Protein AF-R7TAM3-F1 (afdb_monomer_lite)

Secondary structure (DSSP, 8-state):
-TTT-S---SSSEEEETTEEEETTT-B-TTT--B-SS--EEETTEEE-HHHHH-

Sequence (54 aa):
CIGCGSEISDRFFMTVLDQAWHTHCVQCADCGEKLIDSCYTREKKLYCKSDFFK

Structure (mmCIF, N/CA/C/O backbone):
data_AF-R7TAM3-F1
#
_entry.id   AF-R7TAM3-F1
#
loop_
_atom_site.group_PDB
_atom_site.id
_atom_site.type_symbol
_atom_site.label_atom_id
_atom_site.label_alt_id
_atom_site.label_comp_id
_atom_site.label_asym_id
_atom_site.lab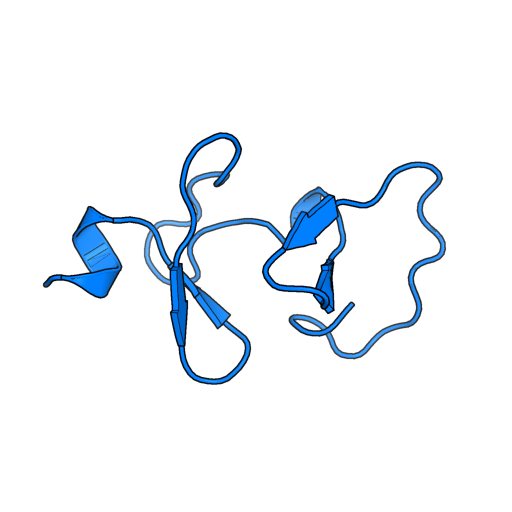el_entity_id
_atom_site.label_seq_id
_atom_site.pdbx_PDB_ins_code
_atom_site.Cartn_x
_atom_site.Cartn_y
_atom_site.Cartn_z
_atom_site.occupancy
_atom_site.B_iso_or_equiv
_atom_site.auth_seq_id
_atom_site.auth_comp_id
_atom_site.auth_asym_id
_atom_site.auth_atom_id
_atom_site.pdbx_PDB_model_num
ATOM 1 N N . 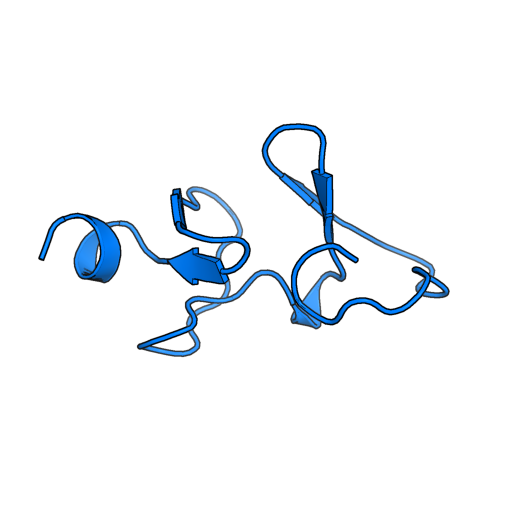CYS A 1 1 ? 6.459 -7.819 -7.434 1.00 88.50 1 CYS A N 1
ATOM 2 C CA . CYS A 1 1 ? 5.367 -7.150 -6.701 1.00 88.50 1 CYS A CA 1
ATOM 3 C C . CYS A 1 1 ? 4.751 -8.127 -5.712 1.00 88.50 1 CYS A C 1
ATOM 5 O O . CYS A 1 1 ? 4.149 -9.106 -6.140 1.00 88.50 1 CYS A O 1
ATOM 7 N N . ILE A 1 2 ? 4.882 -7.877 -4.407 1.00 87.06 2 ILE A N 1
ATOM 8 C CA . ILE A 1 2 ? 4.411 -8.820 -3.374 1.00 87.06 2 ILE A CA 1
ATOM 9 C C . ILE A 1 2 ? 2.897 -9.077 -3.437 1.00 87.06 2 ILE A C 1
ATOM 11 O O . ILE A 1 2 ? 2.478 -10.208 -3.208 1.00 87.06 2 ILE A O 1
ATOM 15 N N . GLY A 1 3 ? 2.093 -8.080 -3.823 1.00 85.38 3 GLY A N 1
ATOM 16 C CA . GLY A 1 3 ? 0.637 -8.236 -3.922 1.00 85.38 3 GLY A CA 1
ATOM 17 C C . GLY A 1 3 ? 0.149 -9.155 -5.045 1.00 85.38 3 GLY A C 1
ATOM 18 O O . GLY A 1 3 ? -0.753 -9.953 -4.827 1.00 85.38 3 GLY A O 1
ATOM 19 N N . CYS A 1 4 ? 0.728 -9.059 -6.248 1.00 87.31 4 CYS A N 1
ATOM 20 C CA . CYS A 1 4 ? 0.296 -9.851 -7.408 1.00 87.31 4 CYS A CA 1
ATOM 21 C C . CYS A 1 4 ? 1.201 -11.053 -7.719 1.00 87.31 4 CYS A C 1
ATOM 23 O O . CYS A 1 4 ? 0.844 -11.878 -8.551 1.00 87.31 4 CYS A O 1
ATOM 25 N N . GLY A 1 5 ? 2.373 -11.159 -7.085 1.00 87.75 5 GLY A N 1
ATOM 26 C CA . GLY A 1 5 ? 3.328 -12.250 -7.304 1.00 87.75 5 GLY A CA 1
ATOM 27 C C . GLY A 1 5 ? 4.137 -12.161 -8.605 1.00 87.75 5 GLY A C 1
ATOM 28 O O . GLY A 1 5 ? 5.009 -12.993 -8.822 1.00 87.75 5 GLY A O 1
ATOM 29 N N . SER A 1 6 ? 3.892 -11.161 -9.456 1.00 90.44 6 SER A N 1
ATOM 30 C CA . SER A 1 6 ? 4.626 -10.959 -10.714 1.00 90.44 6 SER A CA 1
ATOM 31 C C . SER A 1 6 ? 5.845 -10.052 -10.544 1.00 90.44 6 SER A C 1
ATOM 33 O O . SER A 1 6 ? 5.868 -9.190 -9.659 1.00 90.44 6 SER A O 1
ATOM 35 N N . GLU A 1 7 ? 6.837 -10.223 -11.419 1.00 91.12 7 GLU A N 1
ATOM 36 C CA . GLU A 1 7 ? 7.988 -9.323 -11.559 1.00 91.12 7 GLU A CA 1
ATOM 37 C C . GLU A 1 7 ? 7.524 -7.894 -11.872 1.00 91.12 7 GLU A C 1
ATOM 39 O O . GLU A 1 7 ? 6.511 -7.693 -12.547 1.00 91.12 7 GLU A O 1
ATOM 44 N N . ILE A 1 8 ? 8.253 -6.900 -11.367 1.00 90.75 8 ILE A N 1
ATOM 45 C CA . ILE A 1 8 ? 7.949 -5.496 -11.651 1.00 90.75 8 ILE A CA 1
ATOM 46 C C . ILE A 1 8 ? 8.641 -5.093 -12.947 1.00 90.75 8 ILE A C 1
ATOM 48 O O . ILE A 1 8 ? 9.841 -4.848 -12.965 1.00 90.75 8 ILE A O 1
ATOM 52 N N . SER A 1 9 ? 7.869 -5.012 -14.029 1.00 90.69 9 SER A N 1
ATOM 53 C CA . SER A 1 9 ? 8.336 -4.490 -15.324 1.00 90.69 9 SER A CA 1
ATOM 54 C C . SER A 1 9 ? 7.932 -3.032 -15.564 1.00 90.69 9 SER A C 1
ATOM 56 O O . SER A 1 9 ? 8.234 -2.476 -16.619 1.00 90.69 9 SER A O 1
ATOM 58 N N . ASP A 1 10 ? 7.221 -2.419 -14.614 1.00 87.00 10 ASP A N 1
ATOM 59 C CA . ASP A 1 10 ? 6.770 -1.034 -14.724 1.00 87.00 10 ASP A CA 1
ATOM 60 C C . ASP A 1 10 ? 7.948 -0.059 -14.603 1.00 87.00 10 ASP A C 1
ATOM 62 O O . ASP A 1 10 ? 8.888 -0.282 -13.837 1.00 87.00 10 ASP A O 1
ATOM 66 N N . ARG A 1 11 ? 7.876 1.053 -15.341 1.00 90.31 11 ARG A N 1
ATOM 67 C CA . ARG A 1 11 ? 8.883 2.118 -15.270 1.00 90.31 11 ARG A CA 1
ATOM 68 C C . ARG A 1 11 ? 8.938 2.735 -13.873 1.00 90.31 11 ARG A C 1
ATOM 70 O O . ARG A 1 11 ? 10.002 3.200 -13.465 1.00 90.31 11 ARG A O 1
ATOM 77 N N . PHE A 1 12 ? 7.809 2.752 -13.167 1.00 88.44 12 PHE A N 1
ATOM 78 C CA . PHE A 1 12 ? 7.711 3.260 -11.808 1.00 88.44 12 PHE A CA 1
ATOM 79 C C . PHE A 1 12 ? 7.062 2.227 -10.893 1.00 88.44 12 PHE A C 1
ATOM 81 O O . PHE A 1 12 ? 6.010 1.659 -11.183 1.00 88.44 12 PHE A O 1
ATOM 88 N N . PHE A 1 13 ? 7.674 2.025 -9.733 1.00 90.50 13 PHE A N 1
ATOM 89 C CA . PHE A 1 13 ? 7.150 1.161 -8.690 1.00 90.50 13 PHE A CA 1
ATOM 90 C C . PHE A 1 13 ? 7.278 1.832 -7.332 1.00 90.50 13 PHE A C 1
ATOM 92 O O . PHE A 1 13 ? 8.040 2.779 -7.149 1.00 90.50 13 PHE A O 1
ATOM 99 N N . MET A 1 14 ? 6.483 1.343 -6.393 1.00 89.12 14 MET A N 1
ATOM 100 C CA . MET A 1 14 ? 6.428 1.838 -5.028 1.00 89.12 14 MET A CA 1
ATOM 101 C C . MET A 1 14 ? 7.100 0.822 -4.118 1.00 89.12 14 MET A C 1
ATOM 103 O O . MET A 1 14 ? 6.866 -0.383 -4.242 1.00 89.12 14 MET A O 1
ATOM 107 N N . THR A 1 15 ? 7.902 1.304 -3.180 1.00 88.81 15 THR A N 1
ATOM 108 C CA . THR A 1 15 ? 8.493 0.460 -2.144 1.00 88.81 15 THR A CA 1
ATOM 109 C C . THR A 1 15 ? 7.726 0.698 -0.853 1.00 88.81 15 THR A C 1
ATOM 111 O O . THR A 1 15 ? 7.737 1.802 -0.314 1.00 88.81 15 THR A O 1
ATOM 114 N N . VAL A 1 16 ? 7.027 -0.325 -0.371 1.00 86.88 16 VAL A N 1
ATOM 115 C CA . VAL A 1 16 ? 6.211 -0.277 0.845 1.00 86.88 16 VAL A CA 1
ATOM 116 C C . VAL A 1 16 ? 6.753 -1.314 1.812 1.00 86.88 16 VAL A C 1
ATOM 118 O O . VAL A 1 16 ? 6.739 -2.499 1.492 1.00 86.88 16 VAL A O 1
ATOM 121 N N . LEU A 1 17 ? 7.204 -0.880 2.994 1.00 84.50 17 LEU A N 1
ATOM 122 C CA . LEU A 1 17 ? 7.744 -1.761 4.044 1.00 84.50 17 LEU A CA 1
ATOM 123 C C . LEU A 1 17 ? 8.836 -2.709 3.519 1.00 84.50 17 LEU A C 1
ATOM 125 O O . LEU A 1 17 ? 8.774 -3.916 3.732 1.00 84.50 17 LEU A O 1
ATOM 129 N N . ASP A 1 18 ? 9.802 -2.15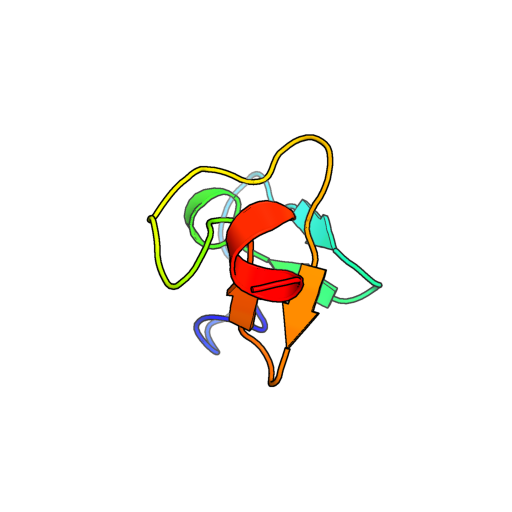0 2.783 1.00 86.69 18 ASP A N 1
ATOM 130 C CA . ASP A 1 18 ? 10.911 -2.881 2.140 1.00 86.69 18 ASP A CA 1
ATOM 131 C C . ASP A 1 18 ? 10.486 -3.866 1.030 1.00 86.69 18 ASP A C 1
ATOM 133 O O . ASP A 1 18 ? 11.297 -4.554 0.420 1.00 86.69 18 ASP A O 1
ATOM 137 N N . GLN A 1 19 ? 9.196 -3.912 0.704 1.00 88.94 19 GLN A N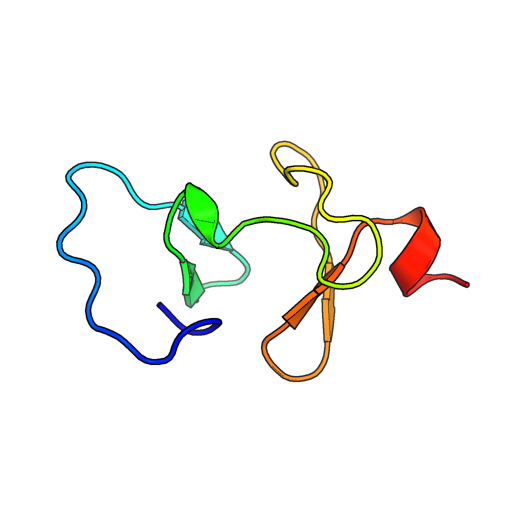 1
ATOM 138 C CA . GLN A 1 19 ? 8.660 -4.735 -0.369 1.00 88.94 19 GLN A CA 1
ATOM 139 C C . GLN A 1 19 ? 8.375 -3.880 -1.596 1.00 88.94 19 GLN A C 1
ATOM 141 O O . GLN A 1 19 ? 7.859 -2.770 -1.489 1.00 88.94 19 GLN A O 1
ATOM 146 N N . ALA A 1 20 ? 8.664 -4.405 -2.783 1.00 90.62 20 ALA A N 1
ATOM 147 C CA . ALA A 1 20 ? 8.368 -3.713 -4.028 1.00 90.62 20 ALA A CA 1
ATOM 148 C C . ALA A 1 20 ? 6.943 -4.037 -4.512 1.00 90.62 20 ALA A C 1
ATOM 150 O O . ALA A 1 20 ? 6.531 -5.206 -4.567 1.00 90.62 20 ALA A O 1
ATOM 151 N N . TRP A 1 21 ? 6.204 -3.003 -4.908 1.00 91.25 21 TRP A N 1
ATOM 152 C CA . TRP A 1 21 ? 4.816 -3.058 -5.359 1.00 91.25 21 TRP A CA 1
ATOM 153 C C . TRP A 1 21 ? 4.630 -2.256 -6.640 1.00 91.25 21 TRP A C 1
ATOM 155 O O . TRP A 1 21 ? 5.213 -1.189 -6.814 1.00 91.25 21 TRP A O 1
ATOM 165 N N . HIS A 1 22 ? 3.767 -2.734 -7.532 1.00 91.69 22 HIS A N 1
ATOM 166 C CA . HIS A 1 22 ? 3.323 -1.901 -8.646 1.00 91.69 22 HIS A CA 1
ATOM 167 C C . HIS A 1 22 ? 2.544 -0.701 -8.125 1.00 91.69 22 HIS A C 1
ATOM 169 O O . HIS A 1 22 ? 1.743 -0.848 -7.204 1.00 91.69 22 HIS A O 1
ATOM 175 N N . THR A 1 23 ? 2.680 0.445 -8.786 1.00 89.06 23 THR A N 1
ATOM 176 C CA . THR A 1 23 ? 1.872 1.649 -8.524 1.00 89.06 23 THR A CA 1
ATOM 177 C C . THR A 1 23 ? 0.370 1.350 -8.518 1.00 89.06 23 THR A C 1
ATOM 179 O O . THR A 1 23 ? -0.357 1.862 -7.673 1.00 89.06 23 THR A O 1
ATOM 182 N N . HIS A 1 24 ? -0.094 0.461 -9.402 1.00 87.62 24 HIS A N 1
ATOM 183 C CA . HIS A 1 24 ? -1.489 0.012 -9.447 1.00 87.62 24 HIS A CA 1
ATOM 184 C C . HIS A 1 24 ? -1.843 -1.041 -8.380 1.00 87.62 24 HIS A C 1
ATOM 186 O O . HIS A 1 24 ? -3.009 -1.213 -8.037 1.00 87.62 24 HIS A O 1
ATOM 192 N N . CYS A 1 25 ? -0.864 -1.768 -7.840 1.00 89.50 25 CYS A N 1
ATOM 193 C CA . CYS A 1 25 ? -1.095 -2.714 -6.746 1.00 89.50 25 CYS A CA 1
ATOM 194 C C . CYS A 1 25 ? -1.137 -2.028 -5.375 1.00 89.50 25 CYS A C 1
ATOM 196 O O . CYS A 1 25 ? -1.620 -2.641 -4.427 1.00 89.50 25 CYS A O 1
ATOM 198 N N . VAL A 1 26 ? -0.656 -0.783 -5.258 1.00 90.62 26 VAL A N 1
ATOM 199 C CA . VAL A 1 26 ? -0.728 -0.002 -4.017 1.00 90.62 26 VAL A CA 1
ATOM 200 C C . VAL A 1 26 ? -2.124 0.595 -3.826 1.00 90.62 26 VAL A C 1
ATOM 202 O O . VAL A 1 26 ? -2.357 1.795 -3.967 1.00 90.62 26 VAL A O 1
ATOM 205 N N . GLN A 1 27 ? -3.077 -0.278 -3.518 1.00 92.00 27 GLN A N 1
ATOM 206 C CA . GLN A 1 27 ? -4.462 0.075 -3.232 1.00 92.00 27 GLN A CA 1
ATOM 207 C C . GLN A 1 27 ? -5.026 -0.805 -2.118 1.00 92.00 27 GLN A C 1
ATOM 209 O O . GLN A 1 27 ? -4.548 -1.921 -1.902 1.00 92.00 27 GLN A O 1
ATOM 214 N N . CYS A 1 28 ? -6.034 -0.305 -1.411 1.00 92.06 28 CYS A N 1
ATOM 215 C CA . CYS A 1 28 ? -6.733 -1.082 -0.401 1.00 92.06 28 CYS A CA 1
ATOM 216 C C . CYS A 1 28 ? -7.425 -2.286 -1.048 1.00 92.06 28 CYS A C 1
ATOM 218 O O . CYS A 1 28 ? -8.176 -2.134 -2.007 1.00 92.06 28 CYS A O 1
ATOM 220 N N . ALA A 1 29 ? -7.210 -3.477 -0.501 1.00 89.31 29 ALA A N 1
ATOM 221 C CA . ALA A 1 29 ? -7.845 -4.695 -0.988 1.00 89.31 29 ALA A CA 1
ATOM 222 C C . ALA A 1 29 ? -9.362 -4.752 -0.715 1.00 89.31 29 ALA A C 1
ATOM 224 O O . ALA A 1 29 ? -10.036 -5.567 -1.337 1.00 89.31 29 ALA A O 1
ATOM 225 N N . ASP A 1 30 ? -9.879 -3.928 0.205 1.00 90.38 30 ASP A N 1
ATOM 226 C CA . ASP A 1 30 ? -11.304 -3.884 0.570 1.00 90.38 30 ASP A CA 1
ATOM 227 C C . ASP A 1 30 ? -12.046 -2.770 -0.185 1.00 90.38 30 ASP A C 1
ATOM 229 O O . ASP A 1 30 ? -13.006 -3.032 -0.907 1.00 90.38 30 ASP A O 1
ATOM 233 N N . CYS A 1 31 ? -11.550 -1.530 -0.097 1.00 90.81 31 CYS A N 1
ATOM 234 C CA . CYS A 1 31 ? -12.202 -0.369 -0.709 1.00 90.81 31 CYS A CA 1
ATOM 235 C C . CYS A 1 31 ? -11.651 0.033 -2.090 1.00 90.81 31 CYS A C 1
ATOM 237 O O . CYS A 1 31 ? -12.271 0.840 -2.780 1.00 90.81 31 CYS A O 1
ATOM 239 N N . GLY A 1 32 ? -10.493 -0.492 -2.510 1.00 87.75 32 GLY A N 1
ATOM 240 C CA . GLY A 1 32 ? -9.848 -0.137 -3.784 1.00 87.75 32 GLY A CA 1
ATOM 241 C C . GLY A 1 32 ? -9.192 1.250 -3.815 1.00 87.75 32 GLY A C 1
ATOM 242 O O . GLY A 1 32 ? -8.698 1.679 -4.857 1.00 87.75 32 GLY A O 1
ATOM 243 N N . GLU A 1 33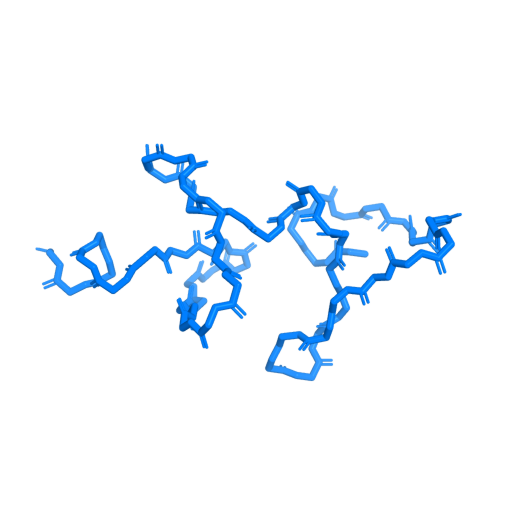 ? -9.168 1.979 -2.696 1.00 88.94 33 GLU A N 1
ATOM 244 C CA . GLU A 1 33 ? -8.562 3.311 -2.640 1.00 88.94 33 GLU A CA 1
ATOM 245 C C . GLU A 1 33 ? -7.036 3.237 -2.788 1.00 88.94 33 GLU A C 1
ATOM 247 O O . GLU A 1 33 ? -6.381 2.378 -2.194 1.00 88.94 33 GLU A O 1
ATOM 252 N N . LYS A 1 34 ? -6.454 4.148 -3.575 1.00 88.69 34 LYS A N 1
ATOM 253 C CA . LYS A 1 34 ? -5.002 4.222 -3.783 1.00 88.69 34 LYS A CA 1
ATOM 254 C C . LYS A 1 34 ? -4.305 4.712 -2.520 1.00 88.69 34 LYS A C 1
ATOM 256 O O . LYS A 1 34 ? -4.582 5.807 -2.039 1.00 88.69 34 LYS A O 1
ATOM 261 N N . LEU A 1 35 ? -3.339 3.941 -2.035 1.00 88.81 35 LEU A N 1
ATOM 262 C CA . LEU A 1 35 ? -2.642 4.255 -0.793 1.00 88.81 35 LEU A CA 1
ATOM 263 C C . LEU A 1 35 ? -1.316 4.952 -1.107 1.00 88.81 35 LEU A C 1
ATOM 265 O O . LEU A 1 35 ? -0.299 4.306 -1.332 1.00 88.81 35 LEU A O 1
ATOM 269 N N . ILE A 1 36 ? -1.340 6.281 -1.182 1.00 79.62 36 ILE A N 1
ATOM 270 C CA . ILE A 1 36 ? -0.165 7.075 -1.586 1.00 79.62 36 ILE A CA 1
ATOM 271 C C . ILE A 1 36 ? 0.629 7.555 -0.367 1.00 79.62 36 ILE A C 1
ATOM 273 O O . ILE A 1 36 ? 1.854 7.536 -0.389 1.00 79.62 36 ILE A O 1
ATOM 277 N N . ASP A 1 37 ? -0.074 7.965 0.689 1.00 79.56 37 ASP A N 1
ATOM 278 C CA . ASP A 1 37 ? 0.524 8.619 1.857 1.00 79.56 37 ASP A CA 1
ATOM 279 C C . ASP A 1 37 ? 0.710 7.656 3.039 1.00 79.56 37 ASP A C 1
ATOM 281 O O . ASP A 1 37 ? 1.785 7.548 3.620 1.00 79.56 37 ASP A O 1
ATOM 285 N N . SER A 1 38 ? -0.336 6.890 3.356 1.00 83.94 38 SER A N 1
ATOM 286 C CA . SER A 1 38 ? -0.360 5.956 4.480 1.00 83.94 38 SER A CA 1
ATOM 287 C C . SER A 1 38 ? -0.986 4.633 4.044 1.00 83.94 38 SER A C 1
ATOM 289 O O . SER A 1 38 ? -2.138 4.594 3.611 1.00 83.94 38 SER A O 1
ATOM 291 N N . CYS A 1 39 ? -0.239 3.537 4.165 1.00 88.06 39 CYS A N 1
ATOM 292 C CA . CYS A 1 39 ? -0.699 2.194 3.823 1.00 88.06 39 CYS A CA 1
ATOM 293 C C . CYS A 1 39 ? -0.345 1.200 4.928 1.00 88.06 39 CYS A C 1
ATOM 295 O O . CYS A 1 39 ? 0.696 1.310 5.576 1.00 88.06 39 CYS A O 1
ATOM 297 N N . TYR A 1 40 ? -1.213 0.213 5.126 1.00 89.69 40 TYR A N 1
ATOM 298 C CA . TYR A 1 40 ? -1.003 -0.866 6.083 1.00 89.69 40 TYR A CA 1
ATOM 299 C C . TYR A 1 40 ? -0.944 -2.189 5.334 1.00 89.69 40 TYR A C 1
ATOM 301 O O . TYR A 1 40 ? -1.719 -2.407 4.406 1.00 89.69 40 TYR A O 1
ATOM 309 N N . THR A 1 41 ? -0.034 -3.082 5.715 1.00 87.06 41 THR A N 1
ATOM 310 C CA . THR A 1 41 ? 0.048 -4.424 5.128 1.00 87.06 41 THR A CA 1
ATOM 311 C C . THR A 1 41 ? -0.503 -5.472 6.087 1.00 87.06 41 THR A C 1
ATOM 313 O O . THR A 1 41 ? -0.185 -5.479 7.275 1.00 87.06 41 THR A O 1
ATOM 316 N N . ARG A 1 42 ? -1.310 -6.398 5.563 1.00 88.44 42 ARG A N 1
ATOM 317 C CA . ARG A 1 42 ? -1.750 -7.610 6.268 1.00 88.44 42 ARG A CA 1
ATOM 318 C C . ARG A 1 42 ? -1.728 -8.776 5.290 1.00 88.44 42 ARG A C 1
ATOM 320 O O . ARG A 1 42 ? -2.313 -8.677 4.220 1.00 88.44 42 ARG A O 1
ATOM 327 N N . GLU A 1 43 ? -1.008 -9.848 5.617 1.00 84.38 43 GLU A N 1
ATOM 328 C CA . GLU A 1 43 ? -0.939 -11.071 4.794 1.00 84.38 43 GLU A CA 1
ATOM 329 C C . GLU A 1 43 ? -0.677 -10.822 3.292 1.00 84.38 43 GLU A C 1
ATOM 331 O O . GLU A 1 43 ? -1.346 -11.382 2.427 1.00 84.38 43 GLU A O 1
ATOM 336 N N . LYS A 1 44 ? 0.307 -9.968 2.963 1.00 82.31 44 LYS A N 1
ATOM 337 C CA . LYS A 1 44 ? 0.665 -9.597 1.572 1.00 82.31 44 LYS A CA 1
ATOM 338 C C . LYS A 1 44 ? -0.430 -8.833 0.812 1.00 82.31 44 LYS A C 1
ATOM 340 O O . LYS A 1 44 ? -0.388 -8.760 -0.414 1.00 82.31 44 LYS A O 1
ATOM 345 N N . LYS A 1 45 ? -1.381 -8.230 1.519 1.00 87.81 45 LYS A N 1
ATOM 346 C CA . LYS A 1 45 ? -2.365 -7.292 0.971 1.00 87.81 45 LYS A CA 1
ATOM 347 C C . LYS A 1 45 ? -2.209 -5.934 1.633 1.00 87.81 45 LYS A C 1
ATOM 349 O O . LYS A 1 45 ? -1.797 -5.845 2.789 1.00 87.81 45 LYS A O 1
ATOM 354 N N . LEU A 1 46 ? -2.523 -4.889 0.880 1.00 90.81 46 LEU A N 1
ATOM 355 C CA . LEU A 1 46 ? -2.507 -3.520 1.365 1.00 90.81 46 LEU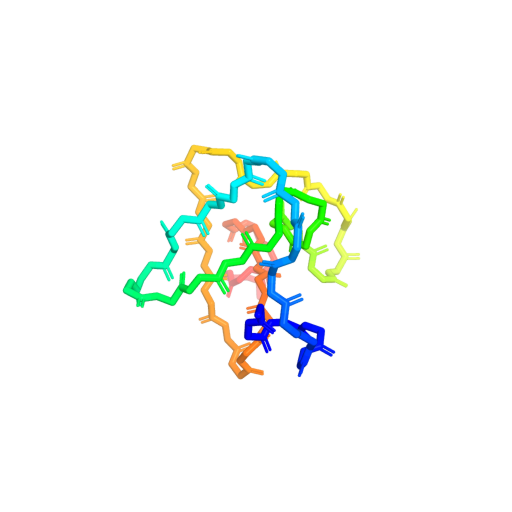 A CA 1
ATOM 356 C C . LEU A 1 46 ? -3.916 -3.095 1.766 1.00 90.81 46 LEU A C 1
ATOM 358 O O . LEU A 1 46 ? -4.895 -3.468 1.124 1.00 90.81 46 LEU A O 1
ATOM 362 N N . TYR A 1 47 ? -3.999 -2.317 2.833 1.00 91.38 47 TYR A N 1
ATOM 363 C CA . TYR A 1 47 ? -5.236 -1.837 3.425 1.00 91.38 47 TYR A CA 1
ATOM 364 C C . TYR A 1 47 ? -5.104 -0.357 3.764 1.00 91.38 47 TYR A C 1
ATOM 366 O O . TYR A 1 47 ? -4.020 0.127 4.117 1.00 91.38 47 TYR A O 1
ATOM 374 N N . CYS A 1 48 ? -6.218 0.364 3.655 1.00 91.75 48 CYS A N 1
ATOM 375 C CA . CYS A 1 48 ? -6.293 1.727 4.153 1.00 91.75 48 CYS A CA 1
ATOM 376 C C . CYS A 1 48 ? -6.330 1.725 5.685 1.00 91.75 48 CYS A C 1
ATOM 378 O O . CYS A 1 48 ? -6.612 0.705 6.315 1.00 91.75 48 CYS A O 1
ATOM 380 N N . LYS A 1 49 ? -6.057 2.885 6.290 1.00 89.88 49 LYS A N 1
ATOM 381 C CA . LYS A 1 49 ? -6.131 3.054 7.746 1.00 89.88 49 LYS A CA 1
ATOM 382 C C . LYS A 1 49 ? -7.477 2.564 8.286 1.00 89.88 49 LYS A C 1
ATOM 384 O O . LYS A 1 49 ? -7.512 1.779 9.222 1.00 89.88 49 LYS A O 1
ATOM 389 N N . SER A 1 50 ? -8.572 2.987 7.664 1.00 89.69 50 SER A N 1
ATOM 390 C CA . SER A 1 50 ? -9.923 2.649 8.105 1.00 89.69 50 SER A CA 1
ATOM 391 C C . SER A 1 50 ? -10.172 1.142 8.094 1.00 89.69 50 SER A C 1
ATOM 393 O O . SER A 1 50 ? -10.543 0.600 9.124 1.00 89.69 50 SER A O 1
ATOM 395 N N . ASP A 1 51 ? -9.908 0.458 6.977 1.00 89.25 51 ASP A N 1
ATOM 396 C CA . ASP A 1 51 ? -10.160 -0.985 6.834 1.00 89.25 51 ASP A CA 1
ATOM 397 C C . ASP A 1 51 ? -9.185 -1.850 7.636 1.00 89.25 51 ASP A C 1
ATOM 399 O O . ASP A 1 51 ? -9.515 -2.970 8.014 1.00 89.25 51 ASP A O 1
ATOM 403 N N . PHE A 1 52 ? -7.980 -1.349 7.913 1.00 89.25 52 PHE A N 1
ATOM 404 C CA . PHE A 1 52 ? -7.012 -2.071 8.732 1.00 89.25 52 PHE A CA 1
ATOM 405 C C . PHE A 1 52 ? -7.365 -2.054 10.227 1.00 89.25 52 PHE A C 1
ATOM 407 O O . PHE A 1 52 ? -7.122 -3.046 10.913 1.00 89.25 52 PHE A O 1
ATOM 414 N N . PHE A 1 53 ? -7.901 -0.934 10.732 1.00 87.62 53 PHE A N 1
ATOM 415 C CA . PHE A 1 53 ? -8.290 -0.760 12.142 1.00 87.62 53 PHE A CA 1
ATOM 416 C C . PHE A 1 53 ? -9.751 -1.128 12.443 1.00 87.62 53 PHE A C 1
ATOM 418 O O . PHE A 1 53 ? -10.153 -1.083 13.606 1.00 87.62 53 PHE A O 1
ATOM 425 N N . LYS A 1 54 ? -10.537 -1.436 11.414 1.00 80.75 54 LYS A N 1
ATOM 426 C CA . LYS A 1 54 ? -11.911 -1.928 11.528 1.00 80.75 54 LYS A CA 1
ATOM 427 C C . LYS A 1 54 ? -11.936 -3.382 11.995 1.00 80.75 54 LYS A C 1
ATOM 429 O O . LYS A 1 54 ? -12.854 -3.695 12.782 1.00 80.75 54 LYS A O 1
#

InterPro domains:
  IPR001781 Zinc finger, LIM-type [PF00412] (1-54)
  IPR001781 Zinc finger, LIM-type [PS00478] (1-35)
  IPR001781 Zinc finger, LIM-type [PS50023] (1-54)
  IPR001781 Zinc finger, LIM-type [SM00132] (1-51)
  IPR050453 LIM/homeobox transcription factors [PTHR24208] (1-54)

Foldseek 3Di:
DLQPPDDDPDPDWDQDPNDIGRQCQQAAPPPRHHDDPDWDDDPSHIHDPVVVVD

Radius of gyration: 10.47 Å; chains: 1; bounding box: 23×21×28 Å

pLDDT: mean 88.34, std 2.91, range [79.56, 92.06]

Organism: Capitella teleta (NCBI:txid283909)